Protein AF-A0A8X7QRZ1-F1 (afdb_monomer_lite)

Radius of gyration: 15.1 Å; chains: 1; bounding box: 42×34×34 Å

Structure (mmCIF, N/CA/C/O backbone):
data_AF-A0A8X7QRZ1-F1
#
_entry.id   AF-A0A8X7QRZ1-F1
#
loop_
_atom_site.group_PDB
_atom_site.id
_atom_site.type_symbol
_atom_site.label_atom_id
_atom_site.label_alt_id
_atom_site.label_comp_id
_atom_site.label_asym_id
_atom_site.label_entity_id
_atom_site.label_seq_id
_atom_site.pdbx_PDB_ins_code
_atom_site.Cartn_x
_atom_site.Cartn_y
_atom_site.Cartn_z
_atom_site.occupancy
_atom_site.B_iso_or_equiv
_atom_site.auth_seq_id
_atom_site.auth_comp_id
_atom_site.auth_asym_id
_atom_site.auth_atom_id
_atom_site.pdbx_PDB_model_num
ATOM 1 N N . MET A 1 1 ? -23.372 -17.698 11.682 1.00 45.47 1 MET A N 1
ATOM 2 C CA . MET A 1 1 ? -23.707 -16.912 10.479 1.00 45.47 1 MET A CA 1
ATOM 3 C C . MET A 1 1 ? -22.422 -16.754 9.699 1.00 45.47 1 MET A C 1
ATOM 5 O O . MET A 1 1 ? -21.497 -16.154 10.230 1.00 45.47 1 MET A O 1
ATOM 9 N N . VAL A 1 2 ? -22.311 -17.375 8.527 1.00 54.31 2 VAL A N 1
ATOM 10 C CA . VAL A 1 2 ? -21.234 -17.026 7.593 1.00 54.31 2 VAL A CA 1
ATOM 11 C C . VAL A 1 2 ? -21.620 -15.645 7.076 1.00 54.31 2 VAL A C 1
ATOM 13 O O . VAL A 1 2 ? -22.712 -15.500 6.534 1.00 54.31 2 VAL A O 1
ATOM 16 N N . GLY A 1 3 ? -20.829 -14.620 7.390 1.00 67.56 3 GLY A N 1
ATOM 17 C CA . GLY A 1 3 ? -21.063 -13.293 6.827 1.00 67.56 3 GLY A CA 1
ATOM 18 C C . GLY A 1 3 ? -20.951 -13.375 5.309 1.00 67.56 3 GLY A C 1
ATOM 19 O O . GLY A 1 3 ? -20.083 -14.093 4.806 1.00 67.56 3 GLY A O 1
ATOM 20 N N . ASP A 1 4 ? -21.835 -12.683 4.591 1.00 77.94 4 ASP A N 1
ATOM 21 C CA . ASP A 1 4 ? -21.716 -12.566 3.140 1.00 77.94 4 ASP A CA 1
ATOM 22 C C . ASP A 1 4 ? -20.322 -12.037 2.788 1.00 77.94 4 ASP A C 1
ATOM 24 O O . ASP A 1 4 ? -19.828 -11.073 3.378 1.00 77.94 4 ASP A O 1
ATOM 28 N N . THR A 1 5 ? -19.663 -12.711 1.847 1.00 85.50 5 THR A N 1
ATOM 29 C CA . THR A 1 5 ? -18.367 -12.263 1.339 1.00 85.50 5 THR A CA 1
ATOM 30 C C . THR A 1 5 ? -18.612 -11.097 0.399 1.00 85.50 5 THR A C 1
ATOM 32 O O . THR A 1 5 ? -19.149 -11.269 -0.694 1.00 85.50 5 THR A O 1
ATOM 35 N N . GLU A 1 6 ? -18.219 -9.905 0.826 1.00 89.62 6 GLU A N 1
ATOM 36 C CA . GLU A 1 6 ? -18.352 -8.700 0.026 1.00 89.62 6 GLU A CA 1
ATOM 37 C C . GLU A 1 6 ? -17.094 -8.461 -0.823 1.00 89.62 6 GLU A C 1
ATOM 39 O O . GLU A 1 6 ? -15.977 -8.429 -0.308 1.00 89.62 6 GLU A O 1
ATOM 44 N N . VAL A 1 7 ? -17.277 -8.263 -2.131 1.00 92.62 7 VAL A N 1
ATOM 45 C CA . VAL A 1 7 ? -16.202 -7.929 -3.078 1.00 92.62 7 VAL A CA 1
ATOM 46 C C . VAL A 1 7 ? -16.517 -6.584 -3.725 1.00 92.62 7 VAL A C 1
ATOM 48 O O . VAL A 1 7 ? -17.605 -6.391 -4.265 1.00 92.62 7 VAL A O 1
ATOM 51 N N . ARG A 1 8 ? -15.560 -5.652 -3.689 1.00 93.38 8 ARG A N 1
ATOM 52 C CA . ARG A 1 8 ? -15.678 -4.313 -4.287 1.00 93.38 8 ARG A CA 1
ATOM 53 C C . ARG A 1 8 ? -14.464 -4.018 -5.166 1.00 93.38 8 ARG A C 1
ATOM 55 O O . ARG A 1 8 ? -13.359 -4.462 -4.864 1.00 93.38 8 ARG A O 1
ATOM 62 N N . PHE A 1 9 ? -14.672 -3.242 -6.227 1.00 95.06 9 PHE A N 1
ATOM 63 C CA . PHE A 1 9 ? -13.626 -2.808 -7.154 1.00 95.06 9 PHE A CA 1
ATOM 64 C C . PHE A 1 9 ? -13.546 -1.283 -7.145 1.00 95.06 9 PHE A C 1
ATOM 66 O O . PHE A 1 9 ? -14.575 -0.611 -7.191 1.00 95.06 9 PHE A O 1
ATOM 73 N N . PHE A 1 10 ? -12.329 -0.748 -7.109 1.00 94.38 10 PHE A N 1
ATOM 74 C CA . PHE A 1 10 ? -12.058 0.688 -7.091 1.00 94.38 10 PHE A CA 1
ATOM 75 C C . PHE A 1 10 ? -10.951 1.003 -8.097 1.00 94.38 10 PHE A C 1
ATOM 77 O O . PHE A 1 10 ? -10.057 0.181 -8.305 1.00 94.38 10 PHE A O 1
ATOM 84 N N . ALA A 1 11 ? -11.004 2.181 -8.713 1.00 95.56 11 ALA A N 1
ATOM 85 C CA . ALA A 1 11 ? -9.988 2.648 -9.646 1.00 95.56 11 ALA A CA 1
ATOM 86 C C . ALA A 1 11 ? -9.826 4.162 -9.507 1.00 95.56 11 ALA A C 1
ATOM 88 O O . ALA A 1 11 ? -10.784 4.898 -9.722 1.00 95.56 11 ALA A O 1
ATOM 89 N N . ASP A 1 12 ? -8.624 4.598 -9.138 1.00 94.88 12 ASP A N 1
ATOM 90 C CA . ASP A 1 12 ? -8.223 6.004 -9.079 1.00 94.88 12 ASP A CA 1
ATOM 91 C C . ASP A 1 12 ? -6.690 6.098 -8.932 1.00 94.88 12 ASP A C 1
ATOM 93 O O . ASP A 1 12 ? -5.984 5.084 -8.926 1.00 94.88 12 ASP A O 1
ATOM 97 N N . GLU A 1 13 ? -6.165 7.310 -8.793 1.00 94.19 13 GLU A N 1
ATOM 98 C CA . GLU A 1 13 ? -4.777 7.576 -8.429 1.00 94.19 13 GLU A CA 1
ATOM 99 C C . GLU A 1 13 ? -4.538 7.354 -6.920 1.00 94.19 13 GLU A C 1
ATOM 101 O O . GLU A 1 13 ? -5.439 7.502 -6.092 1.00 94.19 13 GLU A O 1
ATOM 106 N N . TRP A 1 14 ? -3.311 6.970 -6.534 1.00 93.88 14 TRP A N 1
ATOM 107 C CA . TRP A 1 14 ? -2.994 6.582 -5.150 1.00 93.88 14 TRP A CA 1
ATOM 108 C C . TRP A 1 14 ? -3.323 7.639 -4.093 1.00 93.88 14 TRP A C 1
ATOM 110 O O . TRP A 1 14 ? -3.684 7.284 -2.972 1.00 93.88 14 TRP A O 1
ATOM 120 N N . SER A 1 15 ? -3.190 8.920 -4.422 1.00 92.44 15 SER A N 1
ATOM 121 C CA . SER A 1 15 ? -3.522 10.020 -3.522 1.00 92.44 15 SER A CA 1
ATOM 122 C C . SER A 1 15 ? -5.018 10.289 -3.404 1.00 92.44 15 SER A C 1
ATOM 124 O O . SER A 1 15 ? -5.405 10.851 -2.389 1.00 92.44 15 SER A O 1
ATOM 126 N N . GLU A 1 16 ? -5.861 9.793 -4.314 1.00 93.31 16 GLU A N 1
ATOM 127 C CA . GLU A 1 16 ? -7.304 10.084 -4.343 1.00 93.31 16 GLU A CA 1
ATOM 128 C C . GLU A 1 16 ? -8.181 8.868 -4.003 1.00 93.31 16 GLU A C 1
ATOM 130 O O . GLU A 1 16 ? -9.224 9.020 -3.368 1.00 93.31 16 GLU A O 1
ATOM 135 N N . VAL A 1 17 ? -7.726 7.641 -4.296 1.00 93.38 17 VAL A N 1
ATOM 136 C CA . VAL A 1 17 ? -8.538 6.410 -4.161 1.00 93.38 17 VAL A CA 1
ATOM 137 C C . VAL A 1 17 ? -9.101 6.181 -2.751 1.00 93.38 17 VAL A C 1
ATOM 139 O O . VAL A 1 17 ? -10.160 5.578 -2.588 1.00 93.38 17 VAL A O 1
ATOM 142 N N . HIS A 1 18 ? -8.441 6.708 -1.718 1.00 89.75 18 HIS A N 1
ATOM 143 C CA . HIS A 1 18 ? -8.909 6.648 -0.332 1.00 89.75 18 HIS A CA 1
ATOM 144 C C . HIS A 1 18 ? -10.300 7.281 -0.120 1.00 89.75 18 HIS A C 1
ATOM 146 O O . HIS A 1 18 ? -10.956 6.950 0.859 1.00 89.75 18 HIS A O 1
ATOM 152 N N . GLN A 1 19 ? -10.756 8.172 -1.008 1.00 90.44 19 GLN A N 1
ATOM 153 C CA . GLN A 1 19 ? -12.093 8.781 -0.952 1.00 90.44 19 GLN A CA 1
ATOM 154 C C . GLN A 1 19 ? -13.201 7.806 -1.371 1.00 90.44 19 GLN A C 1
ATOM 156 O O . GLN A 1 19 ? -14.355 7.964 -0.980 1.00 90.44 19 GLN A O 1
ATOM 161 N N . LEU A 1 20 ? -12.851 6.797 -2.172 1.00 91.88 20 LEU A N 1
ATOM 162 C CA . LEU A 1 20 ? -13.770 5.770 -2.664 1.00 91.88 20 LEU A CA 1
ATOM 163 C C . LEU A 1 20 ? -13.782 4.538 -1.750 1.00 91.88 20 LEU A C 1
ATOM 165 O O . LEU A 1 20 ? -14.764 3.796 -1.701 1.00 91.88 20 LEU A O 1
ATOM 169 N N . ILE A 1 21 ? -12.677 4.309 -1.038 1.00 90.50 21 ILE A N 1
ATOM 170 C CA . ILE A 1 21 ? -12.473 3.146 -0.183 1.00 90.50 21 ILE A CA 1
ATOM 171 C C . ILE A 1 21 ? -13.229 3.338 1.147 1.00 90.50 21 ILE A C 1
ATOM 173 O O . ILE A 1 21 ? -12.978 4.302 1.864 1.00 90.50 21 ILE A O 1
ATOM 177 N N . PRO A 1 22 ? -14.123 2.409 1.533 1.00 83.38 22 PRO A N 1
ATOM 178 C CA . PRO A 1 22 ? -14.986 2.560 2.710 1.00 83.38 22 PRO A CA 1
ATOM 179 C C . PRO A 1 22 ? -14.247 2.415 4.049 1.00 83.38 22 PRO A C 1
ATOM 181 O O . PRO A 1 22 ? -14.708 2.926 5.066 1.00 83.38 22 PRO A O 1
ATOM 184 N N . LEU A 1 23 ? -13.135 1.676 4.068 1.00 80.88 23 LEU A N 1
ATOM 185 C CA . LEU A 1 23 ? -12.375 1.349 5.272 1.00 80.88 23 LEU A CA 1
ATOM 186 C C . LEU A 1 23 ? -11.083 2.161 5.285 1.00 80.88 23 LEU A C 1
ATOM 188 O O . LEU A 1 23 ? -10.028 1.694 4.857 1.00 80.88 23 LEU A O 1
ATOM 192 N N . VAL A 1 24 ? -11.193 3.392 5.777 1.00 80.62 24 VAL A N 1
ATOM 193 C CA . VAL A 1 24 ? -10.054 4.274 6.031 1.00 80.62 24 VAL A CA 1
ATOM 194 C C . VAL A 1 24 ? -9.925 4.501 7.533 1.00 80.62 24 VAL A C 1
ATOM 196 O O . VAL A 1 24 ? -10.907 4.713 8.240 1.00 80.62 24 VAL A O 1
ATOM 199 N N . ASN A 1 25 ? -8.697 4.409 8.015 1.00 76.31 25 ASN A N 1
ATOM 200 C CA . ASN A 1 25 ? -8.269 4.741 9.355 1.00 76.31 25 ASN A CA 1
ATOM 201 C C . ASN A 1 25 ? -7.997 6.252 9.431 1.00 76.31 25 ASN A C 1
ATOM 203 O O . ASN A 1 25 ? -7.208 6.785 8.646 1.00 76.31 25 ASN A O 1
ATOM 207 N N . ASP A 1 26 ? -8.661 6.935 10.364 1.00 69.00 26 ASP A N 1
ATOM 208 C CA . ASP A 1 26 ? -8.488 8.371 10.609 1.00 69.00 26 ASP A CA 1
ATOM 209 C C . ASP A 1 26 ? -7.244 8.696 11.455 1.00 69.00 26 ASP A C 1
ATOM 211 O O . ASP A 1 26 ? -6.900 9.862 11.621 1.00 69.00 26 ASP A O 1
ATOM 215 N N . GLY A 1 27 ? -6.526 7.675 11.934 1.00 60.81 27 GLY A N 1
ATOM 216 C CA . GLY A 1 27 ? -5.266 7.812 12.662 1.00 60.81 27 GLY A CA 1
ATOM 217 C C . GLY A 1 27 ? -5.412 8.333 14.092 1.00 60.81 27 GLY A C 1
ATOM 218 O O . GLY A 1 27 ? -4.396 8.489 14.768 1.00 60.81 27 GLY A O 1
ATOM 219 N N . GLU A 1 28 ? -6.640 8.584 14.560 1.00 55.47 28 GLU A N 1
ATOM 220 C CA . GLU A 1 28 ? -6.904 9.258 15.837 1.00 55.47 28 GLU A CA 1
ATOM 221 C C . GLU A 1 28 ? -7.833 8.478 16.780 1.00 55.47 28 GLU A C 1
ATOM 223 O O . GLU A 1 28 ? -7.975 8.868 17.940 1.00 55.47 28 GLU A O 1
ATOM 228 N N . THR A 1 29 ? -8.437 7.358 16.360 1.00 51.88 29 THR A N 1
ATOM 229 C CA . THR A 1 29 ? -9.348 6.597 17.234 1.00 51.88 29 THR A CA 1
ATOM 230 C C . THR A 1 29 ? -9.148 5.078 17.178 1.00 51.88 29 THR A C 1
ATOM 232 O O . THR A 1 29 ? -8.911 4.515 16.117 1.00 51.88 29 THR A O 1
ATOM 235 N N . ASP A 1 30 ? -9.351 4.386 18.311 1.00 54.09 30 ASP A N 1
ATOM 236 C CA . ASP A 1 30 ? -9.458 2.909 18.432 1.00 54.09 30 ASP A CA 1
ATOM 237 C C . ASP A 1 30 ? -10.671 2.316 17.662 1.00 54.09 30 ASP A C 1
ATOM 239 O O . ASP A 1 30 ? -11.106 1.182 17.892 1.00 54.09 30 ASP A O 1
ATOM 243 N N . LYS A 1 31 ? -11.277 3.078 16.743 1.00 55.91 31 LYS A N 1
ATOM 244 C CA . LYS A 1 31 ? -12.319 2.565 15.858 1.00 55.91 31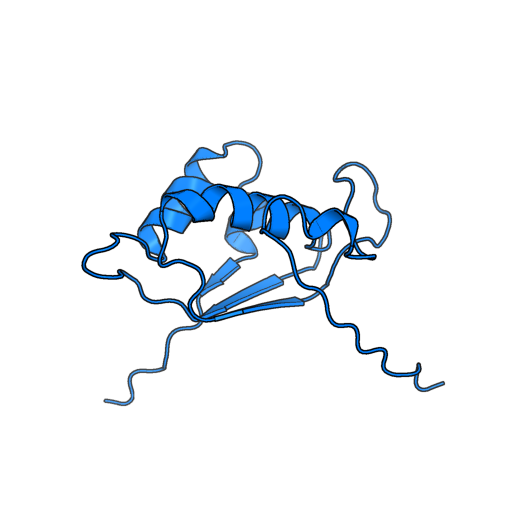 LYS A CA 1
ATOM 245 C C . LYS A 1 31 ? -11.683 1.564 14.894 1.00 55.91 31 LYS A C 1
ATOM 247 O O . LYS A 1 31 ? -10.631 1.817 14.319 1.00 55.91 31 LYS A O 1
ATOM 252 N N . LYS A 1 32 ? -12.359 0.429 14.691 1.00 61.88 32 LYS A N 1
ATOM 253 C CA . LYS A 1 32 ? -11.984 -0.636 13.743 1.00 61.88 32 LYS A CA 1
ATOM 254 C C . LYS A 1 32 ? -12.116 -0.167 12.281 1.00 61.88 32 LYS A C 1
ATOM 256 O O . LYS A 1 32 ? -13.008 -0.617 11.568 1.00 61.88 32 LYS A O 1
ATOM 261 N N . GLY A 1 33 ? -11.296 0.793 11.868 1.00 78.88 33 GLY A N 1
ATOM 262 C CA . GLY A 1 33 ? -11.156 1.242 10.485 1.00 78.88 33 GLY A CA 1
ATOM 263 C C . GLY A 1 33 ? -9.938 0.605 9.820 1.00 78.88 33 GLY A C 1
ATOM 264 O O . GLY A 1 33 ? -8.980 0.232 10.495 1.00 78.88 33 GLY A O 1
ATOM 265 N N . GLY A 1 34 ? -9.968 0.505 8.494 1.00 89.56 34 GLY A N 1
ATOM 266 C CA . GLY A 1 34 ? -8.889 -0.080 7.699 1.00 89.56 34 GLY A CA 1
ATOM 267 C C . GLY A 1 34 ? -8.998 -1.594 7.498 1.00 89.56 34 GLY A C 1
ATOM 268 O O . GLY A 1 34 ? -9.919 -2.256 7.968 1.00 89.56 34 GLY A O 1
ATOM 269 N N . TYR A 1 35 ? -8.041 -2.122 6.747 1.00 92.00 35 TYR A N 1
ATOM 270 C CA . TYR A 1 35 ? -7.906 -3.513 6.356 1.00 92.00 35 TYR A CA 1
ATOM 271 C C . TYR A 1 35 ? -6.870 -4.210 7.236 1.00 92.00 35 TYR A C 1
ATOM 273 O O . TYR A 1 35 ? -5.782 -3.676 7.479 1.00 92.00 35 TYR A O 1
ATOM 281 N N . ASP A 1 36 ? -7.190 -5.433 7.655 1.00 92.38 36 ASP A N 1
ATOM 282 C CA . ASP A 1 36 ? -6.268 -6.301 8.393 1.00 92.38 36 ASP A CA 1
ATOM 283 C C . ASP A 1 36 ? -5.102 -6.765 7.511 1.00 92.38 36 ASP A C 1
ATOM 285 O O . ASP A 1 36 ? -3.988 -6.984 7.980 1.00 92.38 36 ASP A O 1
ATOM 289 N N . ILE A 1 37 ? -5.339 -6.916 6.206 1.00 94.62 37 ILE A N 1
ATOM 290 C CA . ILE A 1 37 ? -4.329 -7.373 5.256 1.00 94.62 37 ILE A CA 1
ATOM 291 C C . ILE A 1 37 ? -4.369 -6.492 4.014 1.00 94.62 37 ILE A C 1
ATOM 293 O O . ILE A 1 37 ? -5.401 -6.371 3.355 1.00 94.62 37 ILE A O 1
ATOM 297 N N . ILE A 1 38 ? -3.213 -5.935 3.657 1.00 95.56 38 ILE A N 1
ATOM 298 C CA . ILE A 1 38 ? -2.978 -5.297 2.362 1.00 95.56 38 ILE A CA 1
ATOM 299 C C . ILE A 1 38 ? -2.008 -6.171 1.569 1.00 95.56 38 ILE A C 1
ATOM 301 O O . ILE A 1 38 ? -0.888 -6.432 2.008 1.00 95.56 38 ILE A O 1
ATOM 305 N N . LEU A 1 39 ? -2.430 -6.607 0.383 1.00 96.75 39 LEU A N 1
ATOM 306 C CA . LEU A 1 39 ? -1.606 -7.377 -0.548 1.00 96.75 39 LEU A CA 1
ATOM 307 C C . LEU A 1 39 ? -1.200 -6.489 -1.723 1.00 96.75 39 LEU A C 1
ATOM 309 O O . LEU A 1 39 ? -2.044 -5.837 -2.334 1.00 96.7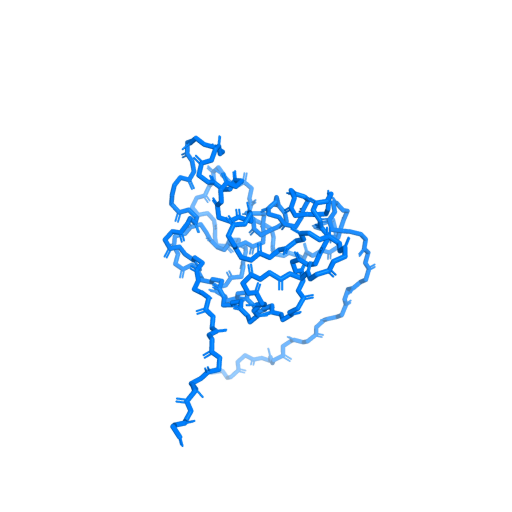5 39 LEU A O 1
ATOM 313 N N . MET A 1 40 ? 0.087 -6.475 -2.062 1.00 95.12 40 MET A N 1
ATOM 314 C CA . MET A 1 40 ? 0.610 -5.723 -3.202 1.00 95.12 40 MET A CA 1
ATOM 315 C C . MET A 1 40 ? 1.636 -6.529 -3.989 1.00 95.12 40 MET A C 1
ATOM 317 O O . MET A 1 40 ? 2.442 -7.266 -3.418 1.00 95.12 40 MET A O 1
ATOM 321 N N . ALA A 1 41 ? 1.659 -6.314 -5.302 1.00 94.50 41 ALA A N 1
ATOM 322 C CA . ALA A 1 41 ? 2.648 -6.893 -6.198 1.00 94.50 41 ALA A CA 1
ATOM 323 C C . ALA A 1 41 ? 3.121 -5.854 -7.223 1.00 94.50 41 ALA A C 1
ATOM 325 O O . ALA A 1 41 ? 2.305 -5.173 -7.836 1.00 94.50 41 ALA A O 1
ATOM 326 N N . GLU A 1 42 ? 4.438 -5.737 -7.403 1.00 91.38 42 GLU A N 1
ATOM 327 C CA . GLU A 1 42 ? 5.083 -4.922 -8.446 1.00 91.38 42 GLU A CA 1
ATOM 328 C C . GLU A 1 42 ? 4.685 -3.422 -8.454 1.00 91.38 42 GLU A C 1
ATOM 330 O O . GLU A 1 42 ? 4.670 -2.769 -9.493 1.00 91.38 42 GLU A O 1
ATOM 335 N N . THR A 1 43 ? 4.417 -2.823 -7.285 1.00 92.75 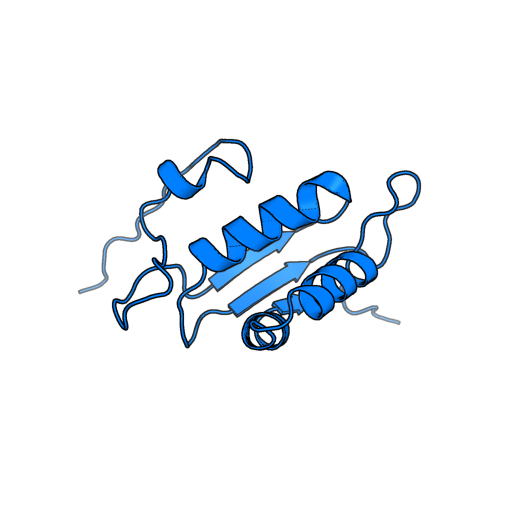43 THR A N 1
ATOM 336 C CA . THR A 1 43 ? 3.953 -1.420 -7.155 1.00 92.75 43 THR A CA 1
ATOM 337 C C . THR A 1 43 ? 5.054 -0.386 -6.862 1.00 92.75 43 THR A C 1
ATOM 339 O O . THR A 1 43 ? 4.776 0.810 -6.792 1.00 92.75 43 THR A O 1
ATOM 342 N N . LEU A 1 44 ? 6.319 -0.805 -6.705 1.00 93.62 44 LEU A N 1
ATOM 343 C CA . LEU A 1 44 ? 7.429 0.066 -6.262 1.00 93.62 44 LEU A CA 1
ATOM 344 C C . LEU A 1 44 ? 8.351 0.599 -7.371 1.00 93.62 44 LEU A C 1
ATOM 346 O O . LEU A 1 44 ? 9.399 1.176 -7.067 1.00 93.62 44 LEU A O 1
ATOM 350 N N . TYR A 1 45 ? 8.001 0.419 -8.643 1.00 90.25 45 TYR A N 1
ATOM 351 C CA . TYR A 1 45 ? 8.854 0.814 -9.771 1.00 90.25 45 TYR A CA 1
ATOM 352 C C . TYR A 1 45 ? 9.064 2.337 -9.868 1.00 90.25 45 TYR A C 1
ATOM 354 O O . TYR A 1 45 ? 10.149 2.787 -10.230 1.00 90.25 45 TYR A O 1
ATOM 362 N N . SER A 1 46 ? 8.047 3.136 -9.525 1.00 91.62 46 SER A N 1
ATOM 363 C CA . SER A 1 46 ? 8.074 4.595 -9.659 1.00 91.62 46 SER A CA 1
ATOM 364 C C . SER A 1 46 ? 8.449 5.278 -8.349 1.00 91.62 46 SER A C 1
ATOM 366 O O . SER A 1 46 ? 7.671 5.293 -7.396 1.00 91.62 46 SER A O 1
ATOM 368 N N . ILE A 1 47 ? 9.622 5.911 -8.330 1.00 90.19 47 ILE A N 1
ATOM 369 C CA . ILE A 1 47 ? 10.126 6.698 -7.194 1.00 90.19 47 ILE A CA 1
ATOM 370 C C . ILE A 1 47 ? 9.123 7.779 -6.771 1.00 90.19 47 ILE A C 1
ATOM 372 O O . ILE A 1 47 ? 8.848 7.953 -5.586 1.00 90.19 47 ILE A O 1
ATOM 376 N N . SER A 1 48 ? 8.569 8.508 -7.741 1.00 92.12 48 SER A N 1
ATOM 377 C CA . SER A 1 48 ? 7.671 9.637 -7.481 1.00 92.12 48 SER A CA 1
ATOM 378 C C . SER A 1 48 ? 6.324 9.203 -6.895 1.00 92.12 48 SER A C 1
ATOM 380 O O . SER A 1 48 ? 5.703 9.977 -6.167 1.00 92.12 48 SER A O 1
ATOM 382 N N . ALA A 1 49 ? 5.890 7.967 -7.164 1.00 93.38 49 ALA A N 1
ATOM 38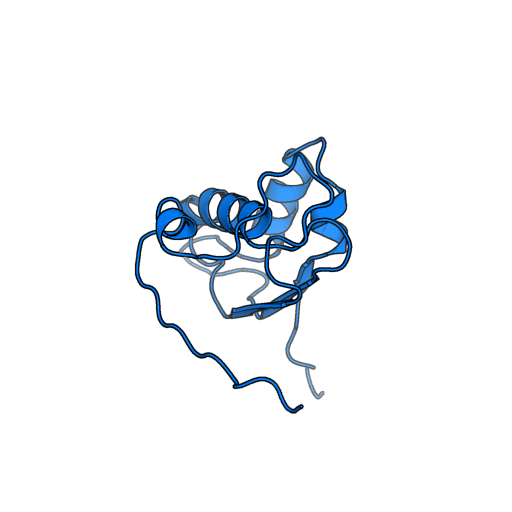3 C CA . ALA A 1 49 ? 4.631 7.421 -6.661 1.00 93.38 49 ALA A CA 1
ATOM 384 C C . ALA A 1 49 ? 4.752 6.788 -5.264 1.00 93.38 49 ALA A C 1
ATOM 386 O O . ALA A 1 49 ? 3.753 6.712 -4.550 1.00 93.38 49 ALA A O 1
ATOM 387 N N . GLN A 1 50 ? 5.955 6.369 -4.847 1.00 93.50 50 GLN A N 1
ATOM 388 C CA . GLN A 1 50 ? 6.183 5.662 -3.576 1.00 93.50 50 GLN A CA 1
ATOM 389 C C . GLN A 1 50 ? 5.616 6.410 -2.365 1.00 93.50 50 GLN A C 1
ATOM 391 O O . GLN A 1 50 ? 4.988 5.790 -1.509 1.00 93.50 50 GLN A O 1
ATOM 396 N N . LYS A 1 51 ? 5.776 7.740 -2.312 1.00 93.19 51 LYS A N 1
ATOM 397 C CA . LYS A 1 51 ? 5.245 8.547 -1.204 1.00 93.19 51 LYS A CA 1
ATOM 398 C C . LYS A 1 51 ? 3.719 8.487 -1.135 1.00 93.19 51 LYS A C 1
ATOM 400 O O . LYS A 1 51 ? 3.174 8.263 -0.063 1.00 93.19 51 LYS A O 1
ATOM 405 N N . ARG A 1 52 ? 3.033 8.649 -2.271 1.00 95.19 52 ARG A N 1
ATOM 406 C CA . ARG A 1 52 ? 1.560 8.611 -2.340 1.00 95.19 52 ARG A CA 1
ATOM 407 C C . ARG A 1 52 ? 1.029 7.225 -1.983 1.00 95.19 52 ARG A C 1
ATOM 409 O O . ARG A 1 52 ? 0.092 7.117 -1.203 1.00 95.19 52 ARG A O 1
ATOM 416 N N . LEU A 1 53 ? 1.691 6.178 -2.479 1.00 95.19 53 LEU A N 1
ATOM 417 C CA . LEU A 1 53 ? 1.381 4.795 -2.124 1.00 95.19 53 LEU A CA 1
ATOM 418 C C . LEU A 1 53 ? 1.528 4.549 -0.614 1.00 95.19 53 LEU A C 1
ATOM 420 O O . LEU A 1 53 ? 0.667 3.923 -0.007 1.00 95.19 53 LEU A O 1
ATOM 424 N N . TYR A 1 54 ? 2.592 5.059 0.008 1.00 93.69 54 TYR A N 1
ATOM 425 C CA . TYR A 1 54 ? 2.798 4.909 1.448 1.00 93.69 54 TYR A CA 1
ATOM 426 C C . TYR A 1 54 ? 1.748 5.651 2.287 1.00 93.69 54 TYR A C 1
ATOM 428 O O . TYR A 1 54 ? 1.251 5.096 3.266 1.00 93.69 54 TYR A O 1
ATOM 436 N N . GLU A 1 55 ? 1.346 6.860 1.889 1.00 92.25 55 GLU A N 1
ATOM 437 C CA . GLU A 1 55 ? 0.241 7.568 2.551 1.00 92.25 55 GLU A CA 1
ATOM 438 C C . GLU A 1 55 ? -1.087 6.810 2.432 1.00 92.25 55 GLU A C 1
ATOM 440 O O . GLU A 1 55 ? -1.835 6.725 3.406 1.00 92.25 55 GLU A O 1
ATOM 445 N N . LEU A 1 56 ? -1.359 6.204 1.272 1.00 93.56 56 LEU A N 1
ATOM 446 C CA . LEU A 1 56 ? -2.531 5.354 1.088 1.00 93.56 56 LEU A CA 1
ATOM 447 C C . LEU A 1 56 ? -2.490 4.124 2.001 1.00 93.56 56 LEU A C 1
ATOM 449 O O . LEU A 1 56 ? -3.487 3.809 2.641 1.00 93.56 56 LEU A O 1
ATOM 453 N N . ILE A 1 57 ? -1.337 3.457 2.115 1.00 93.31 57 ILE A N 1
ATOM 454 C CA . ILE A 1 57 ? -1.165 2.315 3.023 1.00 93.31 57 ILE A CA 1
ATOM 455 C C . ILE A 1 57 ? -1.491 2.724 4.459 1.00 93.31 57 ILE A C 1
ATOM 457 O O . ILE A 1 57 ? -2.265 2.032 5.109 1.00 93.31 57 ILE A O 1
ATOM 461 N N . LYS A 1 58 ? -0.967 3.855 4.949 1.00 89.75 58 LYS A N 1
ATOM 462 C CA . LYS A 1 58 ? -1.259 4.332 6.313 1.00 89.75 58 LYS A CA 1
ATOM 463 C C . LYS A 1 58 ? -2.754 4.567 6.543 1.00 89.75 58 LYS A C 1
ATOM 465 O O . LYS A 1 58 ? -3.272 4.218 7.595 1.00 89.75 58 LYS A O 1
ATOM 470 N N . ARG A 1 59 ? -3.445 5.124 5.545 1.00 89.62 59 ARG A N 1
ATOM 471 C CA . ARG A 1 59 ? -4.896 5.361 5.578 1.00 89.62 59 ARG A CA 1
ATOM 472 C C . ARG A 1 59 ? -5.696 4.067 5.538 1.00 89.62 59 ARG A C 1
ATOM 474 O O . ARG A 1 59 ? -6.718 3.966 6.192 1.00 89.62 59 ARG A O 1
ATOM 481 N N . CYS A 1 60 ? -5.268 3.081 4.764 1.00 91.94 60 CYS A N 1
ATOM 482 C CA . CYS A 1 60 ? -6.033 1.855 4.573 1.00 91.94 60 CYS A CA 1
ATOM 483 C C . CYS A 1 60 ? -5.693 0.768 5.588 1.00 91.94 60 CYS A C 1
ATOM 485 O O . CYS A 1 60 ? -6.461 -0.169 5.721 1.00 91.94 60 CYS A O 1
ATOM 487 N N . LEU A 1 61 ? -4.566 0.833 6.288 1.00 91.88 61 LEU A N 1
ATOM 488 C CA . LEU A 1 61 ? -4.153 -0.226 7.199 1.00 91.88 61 LEU A CA 1
ATOM 489 C C . LEU A 1 61 ? -4.815 -0.049 8.574 1.00 91.88 61 LEU A C 1
ATOM 491 O O . LEU A 1 61 ? -4.817 1.050 9.138 1.00 91.88 61 LEU A O 1
ATOM 495 N N . ALA A 1 62 ? -5.348 -1.138 9.135 1.00 90.12 62 ALA A N 1
ATOM 496 C CA . ALA A 1 62 ? -5.875 -1.139 10.504 1.00 90.12 62 ALA A CA 1
ATOM 497 C C . ALA A 1 62 ? -4.826 -0.593 11.494 1.00 90.12 62 ALA A C 1
ATOM 499 O O . ALA A 1 62 ? -3.638 -0.763 11.262 1.00 90.12 62 ALA A O 1
ATOM 500 N N . TYR A 1 63 ? -5.186 0.093 12.580 1.00 79.25 63 TYR A N 1
ATOM 501 C CA . TYR A 1 63 ? -4.177 0.803 13.392 1.00 79.25 63 TYR A CA 1
ATOM 502 C C . TYR A 1 63 ? -3.196 -0.132 14.134 1.00 79.25 63 TYR A C 1
ATOM 504 O O . TYR A 1 63 ? -1.990 0.103 14.075 1.00 79.25 63 TYR A O 1
ATOM 512 N N . HIS A 1 64 ? -3.688 -1.217 14.752 1.00 80.50 64 HIS A N 1
ATOM 513 C CA . HIS A 1 64 ? -2.876 -2.109 15.601 1.00 80.50 64 HIS A CA 1
ATOM 514 C C . HIS A 1 64 ? -2.420 -3.398 14.897 1.00 80.50 64 HIS A C 1
ATOM 516 O O . HIS A 1 64 ? -1.224 -3.668 14.841 1.00 80.50 64 HIS A O 1
ATOM 522 N N . ASP A 1 65 ? -3.343 -4.161 14.303 1.00 84.12 65 ASP A N 1
ATOM 523 C CA . ASP A 1 65 ? -3.077 -5.569 13.934 1.00 84.12 65 ASP A CA 1
ATOM 524 C C . ASP A 1 65 ? -2.876 -5.827 12.435 1.00 84.12 65 ASP A C 1
ATOM 526 O O . ASP A 1 65 ? -2.553 -6.936 12.015 1.00 84.12 65 ASP A O 1
ATOM 530 N N . GLY A 1 66 ? -3.067 -4.809 11.596 1.00 90.56 66 GLY A N 1
ATOM 531 C CA . GLY A 1 66 ? -2.952 -4.981 10.149 1.00 90.56 66 GLY A CA 1
ATOM 532 C C . GLY A 1 66 ? -1.518 -5.267 9.671 1.00 90.56 66 GLY A C 1
ATOM 533 O O . GLY A 1 66 ? -0.546 -4.769 10.247 1.00 90.56 66 GLY A O 1
ATOM 534 N N . ALA A 1 67 ? -1.381 -5.991 8.568 1.00 94.44 67 ALA A N 1
ATOM 535 C CA . ALA A 1 67 ? -0.100 -6.265 7.927 1.00 94.44 67 ALA A CA 1
ATOM 536 C C . ALA A 1 67 ? -0.143 -5.986 6.421 1.00 94.44 67 ALA A C 1
ATOM 538 O O . ALA A 1 67 ? -1.167 -6.138 5.752 1.00 94.44 67 ALA A O 1
ATOM 539 N N . VAL A 1 68 ? 1.007 -5.604 5.877 1.00 96.00 68 VAL A N 1
ATOM 540 C CA . VAL A 1 68 ? 1.211 -5.359 4.453 1.00 96.00 68 VAL A CA 1
ATOM 541 C C . VAL A 1 68 ? 2.164 -6.413 3.912 1.00 96.00 68 VAL A C 1
ATOM 543 O O . VAL A 1 68 ? 3.326 -6.456 4.308 1.00 96.00 68 VAL A O 1
ATOM 546 N N . TYR A 1 69 ? 1.707 -7.222 2.963 1.00 96.00 69 TYR A N 1
ATOM 547 C CA . TYR A 1 69 ? 2.555 -8.174 2.250 1.00 96.00 69 TYR A CA 1
ATOM 548 C C . TYR A 1 69 ? 2.824 -7.658 0.846 1.00 96.00 69 TYR A C 1
ATOM 550 O O . TYR A 1 69 ? 1.902 -7.440 0.057 1.00 96.00 69 TYR A O 1
ATOM 558 N N . MET A 1 70 ? 4.101 -7.459 0.531 1.00 95.12 70 MET A N 1
ATOM 559 C CA . MET A 1 70 ? 4.512 -6.866 -0.734 1.00 95.12 70 MET A CA 1
ATOM 560 C C . MET A 1 70 ? 5.485 -7.766 -1.488 1.00 95.12 70 MET A C 1
ATOM 562 O O . MET A 1 70 ? 6.623 -7.963 -1.063 1.00 95.12 70 MET A O 1
ATOM 566 N N . ALA A 1 71 ? 5.071 -8.236 -2.660 1.00 94.44 71 ALA A N 1
ATOM 567 C CA . ALA A 1 71 ? 5.970 -8.825 -3.641 1.00 94.44 71 ALA A CA 1
ATOM 568 C C . ALA A 1 71 ? 6.556 -7.710 -4.521 1.00 94.44 71 ALA A C 1
ATOM 570 O O . ALA A 1 71 ? 5.860 -7.125 -5.349 1.00 94.44 71 ALA A O 1
ATOM 571 N N . ALA A 1 72 ? 7.831 -7.369 -4.329 1.00 92.44 72 ALA A N 1
ATOM 572 C CA . ALA A 1 72 ? 8.491 -6.331 -5.120 1.00 92.44 72 ALA A CA 1
ATOM 573 C C . ALA A 1 72 ? 9.987 -6.606 -5.309 1.00 92.44 72 ALA A C 1
ATOM 575 O O . ALA A 1 72 ? 10.667 -7.137 -4.424 1.00 92.44 72 ALA A O 1
ATOM 576 N N . LYS A 1 73 ? 10.526 -6.191 -6.462 1.00 90.81 73 LYS A N 1
ATOM 577 C CA . LYS A 1 73 ? 11.964 -6.270 -6.746 1.00 90.81 73 LYS A CA 1
ATOM 578 C C . LYS A 1 73 ? 12.769 -5.356 -5.822 1.00 90.81 73 LYS A C 1
ATOM 580 O O . LYS A 1 73 ? 12.375 -4.225 -5.529 1.00 90.81 73 LYS A O 1
ATOM 585 N N . LYS A 1 74 ? 13.969 -5.816 -5.450 1.00 90.25 74 LYS A N 1
ATOM 586 C CA . LYS A 1 74 ? 14.950 -5.003 -4.708 1.00 90.25 74 LYS A CA 1
ATOM 587 C C . LYS A 1 74 ? 15.298 -3.709 -5.445 1.00 90.25 74 LYS A C 1
ATOM 589 O O . LYS A 1 74 ? 15.486 -2.677 -4.804 1.00 90.25 74 LYS A O 1
ATOM 594 N N . TYR A 1 75 ? 15.366 -3.779 -6.773 1.00 90.12 75 TYR A N 1
ATOM 595 C CA . TYR A 1 75 ? 15.660 -2.652 -7.644 1.00 90.12 75 TYR A CA 1
ATOM 596 C C . TYR A 1 75 ? 15.035 -2.854 -9.030 1.00 90.12 75 TYR A C 1
ATOM 598 O O . TYR A 1 75 ? 15.104 -3.955 -9.582 1.00 90.12 75 TYR A O 1
ATOM 606 N N . TYR A 1 76 ? 14.451 -1.794 -9.588 1.00 90.12 76 TYR A N 1
ATOM 607 C CA . TYR A 1 76 ? 13.947 -1.731 -10.960 1.00 90.12 76 TYR A CA 1
ATOM 608 C C . TYR A 1 76 ? 14.894 -0.865 -11.802 1.00 90.12 76 TYR A C 1
ATOM 610 O O . TYR A 1 76 ? 14.965 0.352 -11.622 1.00 90.12 76 TYR A O 1
ATOM 618 N N . PHE A 1 77 ? 15.628 -1.488 -12.728 1.00 88.38 77 PHE A N 1
ATOM 619 C CA . PHE A 1 77 ? 16.548 -0.780 -13.623 1.00 88.38 77 PHE A CA 1
ATOM 620 C C . PHE A 1 77 ? 15.805 0.218 -14.531 1.00 88.38 77 PHE A C 1
ATOM 622 O O . PHE A 1 77 ? 14.667 -0.016 -14.931 1.00 88.38 77 PHE A O 1
ATOM 629 N N . GLY A 1 78 ? 16.448 1.346 -14.845 1.00 88.50 78 GLY A N 1
ATOM 630 C CA . GLY A 1 78 ? 15.892 2.424 -15.675 1.00 88.50 78 GLY A CA 1
ATOM 631 C C . GLY A 1 78 ? 15.047 3.437 -14.894 1.00 88.50 78 GLY A C 1
ATOM 632 O O . GLY A 1 78 ? 15.316 4.630 -14.965 1.00 88.50 78 GLY A O 1
ATOM 633 N N . VAL A 1 79 ? 14.073 2.969 -14.109 1.00 83.56 79 VAL A N 1
ATOM 634 C CA . VAL A 1 79 ? 13.167 3.831 -13.312 1.00 83.56 79 VAL A CA 1
ATOM 635 C C . VAL A 1 79 ? 13.665 4.097 -11.887 1.00 83.56 79 VAL A C 1
ATOM 637 O O . VAL A 1 79 ? 13.253 5.068 -11.258 1.00 83.56 79 VAL A O 1
ATOM 640 N N . GLY A 1 80 ? 14.567 3.255 -11.375 1.00 86.06 80 GLY A N 1
ATOM 641 C CA . GLY A 1 80 ? 15.296 3.460 -10.121 1.00 86.06 80 GLY A CA 1
ATOM 642 C C . GLY A 1 80 ? 14.538 3.121 -8.833 1.00 86.06 80 GLY A C 1
ATOM 643 O O . GLY A 1 80 ? 15.121 3.235 -7.755 1.00 86.06 80 GLY A O 1
ATOM 644 N N . GLY A 1 81 ? 13.274 2.697 -8.925 1.00 91.44 81 GLY A N 1
ATOM 645 C CA . GLY A 1 81 ? 12.475 2.258 -7.781 1.00 91.44 81 GLY A CA 1
ATOM 646 C C . GLY A 1 81 ? 12.917 0.918 -7.185 1.00 91.44 81 GLY A C 1
ATOM 647 O O . GLY A 1 81 ? 13.816 0.243 -7.692 1.00 91.44 81 GLY A O 1
ATOM 648 N N . GLY A 1 82 ? 12.249 0.492 -6.112 1.00 92.88 82 GLY A N 1
ATOM 649 C CA . GLY A 1 82 ? 12.473 -0.807 -5.472 1.00 92.88 82 GLY A CA 1
ATOM 650 C C . GLY A 1 82 ? 12.334 -0.774 -3.953 1.00 92.88 82 GLY A C 1
ATOM 651 O O . GLY A 1 82 ? 12.171 0.285 -3.343 1.00 92.88 82 GLY A O 1
ATOM 652 N N . THR A 1 83 ? 12.426 -1.950 -3.329 1.00 93.50 83 THR A N 1
ATOM 653 C CA . THR A 1 83 ? 12.203 -2.103 -1.878 1.00 93.50 83 THR A CA 1
ATOM 654 C C . THR A 1 83 ? 13.179 -1.289 -1.028 1.00 93.50 83 THR A C 1
ATOM 656 O O . THR A 1 83 ? 12.773 -0.702 -0.029 1.00 93.50 83 THR A O 1
ATOM 659 N N . ARG A 1 84 ? 14.454 -1.183 -1.436 1.00 90.12 84 ARG A N 1
ATOM 660 C CA . ARG A 1 84 ? 15.481 -0.442 -0.678 1.00 90.12 84 ARG A CA 1
ATOM 661 C C . ARG A 1 84 ? 15.150 1.045 -0.557 1.00 90.12 84 ARG A C 1
ATOM 663 O O . ARG A 1 84 ? 15.330 1.638 0.503 1.00 90.12 84 ARG A O 1
ATOM 670 N N . GLN A 1 85 ? 14.691 1.650 -1.647 1.00 90.62 85 GLN A N 1
ATOM 671 C CA . GLN A 1 85 ? 14.345 3.064 -1.657 1.00 90.62 85 GLN A CA 1
ATOM 672 C C . GLN A 1 85 ? 13.066 3.330 -0.865 1.00 90.62 85 GLN A C 1
ATOM 674 O O . GLN A 1 85 ? 13.029 4.275 -0.079 1.00 90.62 85 GLN A O 1
ATOM 679 N N . PHE A 1 86 ? 12.063 2.467 -1.028 1.00 92.88 86 PHE A N 1
ATOM 680 C CA . PHE A 1 86 ? 10.810 2.554 -0.289 1.00 92.88 86 PHE A CA 1
ATOM 681 C C . PHE A 1 86 ? 11.042 2.460 1.226 1.00 92.88 86 PHE A C 1
ATOM 683 O O . PHE A 1 86 ? 10.567 3.310 1.973 1.00 92.88 86 PHE A O 1
ATOM 690 N 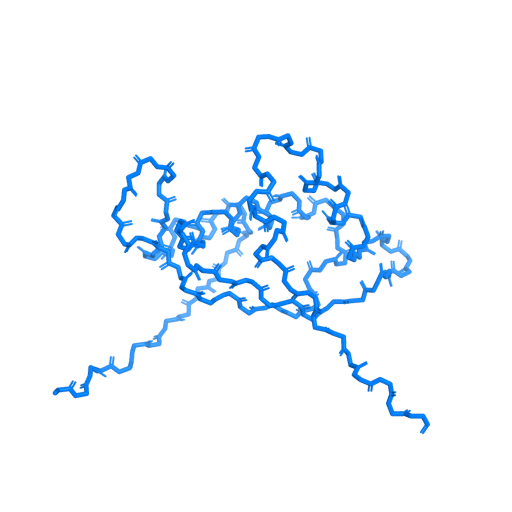N . LEU A 1 87 ? 11.868 1.508 1.675 1.00 91.06 87 LEU A N 1
ATOM 691 C CA . LEU A 1 87 ? 12.285 1.403 3.076 1.00 91.06 87 LEU A CA 1
ATOM 692 C C . LEU A 1 87 ? 12.999 2.665 3.570 1.00 91.06 87 LEU A C 1
ATOM 694 O O . LEU A 1 87 ? 12.645 3.189 4.621 1.00 91.06 87 LEU A O 1
ATOM 698 N N . SER A 1 88 ? 13.952 3.196 2.797 1.00 90.00 88 SER A N 1
ATOM 699 C CA . SER A 1 88 ? 14.657 4.430 3.170 1.00 90.00 88 SER A CA 1
ATOM 700 C C . SER A 1 88 ? 13.714 5.632 3.289 1.00 90.00 88 SER A C 1
ATOM 702 O O . SER A 1 88 ? 13.935 6.508 4.123 1.00 90.00 88 SER A O 1
ATOM 704 N N . MET A 1 89 ? 12.670 5.694 2.459 1.00 91.00 89 MET A N 1
ATOM 705 C CA . MET A 1 89 ? 11.636 6.723 2.551 1.00 91.00 89 MET A CA 1
ATOM 706 C C . MET A 1 89 ? 10.814 6.575 3.838 1.00 91.00 89 MET A C 1
ATOM 708 O O . MET A 1 89 ? 10.601 7.571 4.521 1.00 91.00 89 MET A O 1
ATOM 712 N N . ILE A 1 90 ? 10.402 5.353 4.191 1.00 90.38 90 ILE A N 1
ATOM 713 C CA . ILE A 1 90 ? 9.633 5.071 5.415 1.00 90.38 90 ILE A CA 1
ATOM 714 C C . ILE A 1 90 ? 10.446 5.410 6.668 1.00 90.38 90 ILE A C 1
ATOM 716 O O . ILE A 1 90 ? 9.937 6.053 7.579 1.00 90.38 90 ILE A O 1
ATOM 720 N N . GLU A 1 91 ? 11.727 5.040 6.704 1.00 87.69 91 GLU A N 1
ATOM 721 C CA . GLU A 1 91 ? 12.622 5.339 7.832 1.00 87.69 91 GLU A CA 1
ATOM 722 C C . GLU A 1 91 ? 12.792 6.846 8.069 1.00 87.69 91 GLU A C 1
ATOM 724 O O . GLU A 1 91 ? 12.955 7.288 9.205 1.00 87.69 91 GLU A O 1
ATOM 729 N N . LYS A 1 92 ? 12.723 7.651 7.003 1.00 87.75 92 LYS A N 1
ATOM 730 C CA . LYS A 1 92 ? 12.801 9.116 7.079 1.00 87.75 92 LYS A CA 1
ATOM 731 C C . LYS A 1 92 ? 11.492 9.777 7.515 1.00 87.75 92 LYS A C 1
ATOM 733 O O . LYS A 1 92 ? 11.536 10.940 7.902 1.00 87.75 92 LYS A O 1
ATOM 738 N N . ASP A 1 93 ? 10.360 9.066 7.498 1.00 83.44 93 ASP A N 1
ATOM 739 C CA . ASP A 1 93 ? 9.053 9.574 7.962 1.00 83.44 93 ASP A CA 1
ATOM 740 C C . ASP A 1 93 ? 8.991 9.747 9.501 1.00 83.44 93 ASP A C 1
ATOM 742 O O . ASP A 1 93 ? 7.973 10.147 10.064 1.00 83.44 93 ASP A O 1
ATOM 746 N N . GLY A 1 94 ? 10.095 9.491 10.217 1.00 70.19 94 GLY A N 1
ATOM 747 C CA . GLY A 1 94 ? 10.276 9.862 11.620 1.00 70.19 94 GLY A CA 1
ATOM 748 C C . GLY A 1 94 ? 9.368 9.091 12.586 1.00 70.19 94 GLY A C 1
ATOM 749 O O . GLY A 1 94 ? 9.715 7.997 13.020 1.00 70.19 94 GLY A O 1
ATOM 750 N N . LYS A 1 95 ? 8.218 9.679 12.959 1.00 55.66 95 LYS A N 1
ATOM 751 C CA . LYS A 1 95 ? 7.344 9.280 14.092 1.00 55.66 95 LYS A CA 1
ATOM 752 C C . LYS A 1 95 ? 6.531 7.987 13.891 1.00 55.66 95 LYS A C 1
ATOM 754 O O . LYS A 1 95 ? 5.825 7.575 14.802 1.00 55.66 95 LYS A O 1
ATOM 759 N N . ASN A 1 96 ? 6.658 7.330 12.740 1.00 57.00 96 ASN A N 1
ATOM 760 C CA . ASN A 1 96 ? 5.798 6.222 12.311 1.00 57.00 96 ASN A CA 1
ATOM 761 C C . ASN A 1 96 ? 6.556 4.906 12.069 1.00 57.00 96 ASN A C 1
ATOM 763 O O . ASN A 1 96 ? 6.112 4.078 11.274 1.00 57.00 96 ASN A O 1
ATOM 767 N N . GLY A 1 97 ? 7.672 4.675 12.775 1.00 57.78 97 GLY A N 1
ATOM 768 C CA . GLY A 1 97 ? 8.442 3.420 12.699 1.00 57.78 97 GLY A CA 1
ATOM 769 C C . GLY A 1 97 ? 7.600 2.146 12.884 1.00 57.78 97 GLY A C 1
ATOM 770 O O . GLY A 1 97 ? 7.958 1.098 12.357 1.00 57.78 97 GLY A O 1
ATOM 771 N N . LEU A 1 98 ? 6.429 2.266 13.521 1.00 63.97 98 LEU A N 1
ATOM 772 C CA . LEU A 1 98 ? 5.410 1.220 13.628 1.00 63.97 98 LEU A CA 1
ATOM 773 C C . LEU A 1 98 ? 5.009 0.616 12.274 1.00 63.97 98 LEU A C 1
ATOM 775 O O . LEU A 1 98 ? 4.823 -0.589 12.187 1.00 63.97 98 LEU A O 1
ATOM 779 N N . TYR A 1 99 ? 4.902 1.408 11.203 1.00 75.56 99 TYR A N 1
ATOM 780 C CA . TYR A 1 99 ? 4.484 0.877 9.899 1.00 75.56 99 TYR A CA 1
ATOM 781 C C . TYR A 1 99 ? 5.579 0.067 9.205 1.00 75.56 99 TYR A C 1
ATOM 783 O O . TYR A 1 99 ? 5.263 -0.817 8.412 1.00 75.56 99 TYR A O 1
ATOM 791 N N . LYS A 1 100 ? 6.857 0.320 9.515 1.00 82.81 100 LYS A N 1
ATOM 792 C CA . LYS A 1 100 ? 7.970 -0.458 8.956 1.00 82.81 100 LYS A CA 1
ATOM 793 C C . LYS A 1 100 ? 7.884 -1.919 9.393 1.00 82.81 100 LYS A C 1
ATOM 795 O O . LYS A 1 100 ? 7.988 -2.801 8.549 1.00 82.81 100 LYS A O 1
ATOM 800 N N . GLU A 1 101 ? 7.625 -2.157 10.678 1.00 85.81 101 GLU A N 1
ATOM 801 C CA . GLU A 1 101 ? 7.485 -3.505 11.254 1.00 85.81 101 GLU A CA 1
ATOM 802 C C . GLU A 1 101 ? 6.258 -4.261 10.715 1.00 85.81 101 GLU A C 1
ATOM 804 O O . GLU A 1 101 ? 6.145 -5.475 10.859 1.00 85.81 101 GLU A O 1
ATOM 809 N N . ARG A 1 102 ? 5.344 -3.549 10.051 1.00 89.38 102 ARG A N 1
ATOM 810 C CA . ARG A 1 102 ? 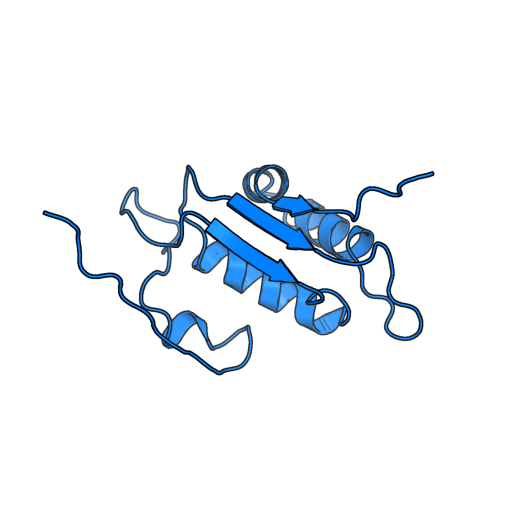4.098 -4.089 9.497 1.00 89.38 102 ARG A CA 1
ATOM 811 C C . ARG A 1 102 ? 4.185 -4.365 8.000 1.00 89.38 102 ARG A C 1
ATOM 813 O O . ARG A 1 102 ? 3.220 -4.855 7.420 1.00 89.38 102 ARG A O 1
ATOM 820 N N . ILE A 1 103 ? 5.320 -4.055 7.371 1.00 92.31 103 ILE A N 1
ATOM 821 C CA . ILE A 1 103 ? 5.572 -4.313 5.953 1.00 92.31 103 ILE A CA 1
ATOM 822 C C . ILE A 1 103 ? 6.496 -5.518 5.820 1.00 92.31 103 ILE A C 1
ATOM 824 O O . ILE A 1 103 ? 7.684 -5.469 6.134 1.00 92.31 103 ILE A O 1
ATOM 828 N N . VAL A 1 104 ? 5.947 -6.595 5.273 1.00 93.31 104 VAL A N 1
ATOM 829 C CA . VAL A 1 104 ? 6.656 -7.835 4.980 1.00 93.31 104 VAL A CA 1
ATOM 830 C C . VAL A 1 104 ? 6.912 -7.911 3.478 1.00 93.31 104 VAL A C 1
ATOM 832 O O . VAL A 1 104 ? 5.985 -8.024 2.672 1.00 93.31 104 VAL A O 1
ATOM 835 N N . PHE A 1 105 ? 8.185 -7.875 3.079 1.00 92.06 105 PHE A N 1
ATOM 836 C CA . PHE A 1 105 ? 8.559 -8.138 1.691 1.00 92.06 105 PHE A CA 1
ATOM 837 C C . PHE A 1 105 ? 8.562 -9.636 1.420 1.00 92.06 105 PHE A C 1
ATOM 839 O O . PHE A 1 105 ? 9.354 -10.390 1.985 1.00 92.06 105 PHE A O 1
ATOM 846 N N . VAL A 1 106 ? 7.690 -10.058 0.513 1.00 88.19 106 VAL A N 1
ATOM 847 C CA . VAL A 1 106 ? 7.624 -11.434 0.040 1.00 88.19 106 VAL A CA 1
ATOM 848 C C . VAL A 1 106 ? 8.598 -11.567 -1.122 1.00 88.19 106 VAL A C 1
ATOM 850 O O . VAL A 1 106 ? 8.424 -10.966 -2.184 1.00 88.19 106 VAL A O 1
ATOM 853 N N . HIS A 1 107 ? 9.657 -12.340 -0.915 1.00 79.25 107 HIS A N 1
ATOM 854 C CA . HIS A 1 107 ? 10.610 -12.671 -1.964 1.00 79.25 107 HIS A CA 1
ATOM 855 C C . HIS A 1 107 ? 10.342 -14.087 -2.478 1.00 79.25 107 HIS A C 1
ATOM 857 O O . HIS A 1 107 ? 10.096 -14.979 -1.664 1.00 79.25 107 HIS A O 1
ATOM 863 N N . PRO A 1 108 ? 10.414 -14.326 -3.802 1.00 64.69 108 PRO A N 1
ATOM 864 C CA . PRO A 1 108 ? 10.416 -15.683 -4.323 1.00 64.69 108 PRO A CA 1
ATOM 865 C C . PRO A 1 108 ? 11.566 -16.450 -3.669 1.00 64.69 108 PRO A C 1
ATOM 867 O O . PRO A 1 108 ? 12.723 -16.026 -3.775 1.00 64.69 108 PRO A O 1
ATOM 870 N N . GLN A 1 109 ? 11.242 -17.552 -2.986 1.00 53.81 109 GLN A N 1
ATOM 871 C CA . GLN A 1 109 ? 12.227 -18.536 -2.545 1.00 53.81 109 GLN A CA 1
ATOM 872 C C . GLN A 1 109 ? 13.066 -18.883 -3.777 1.00 53.81 109 GLN A C 1
ATOM 874 O O . GLN A 1 109 ? 12.538 -19.400 -4.762 1.00 53.81 109 GLN A O 1
ATOM 879 N N . HIS A 1 110 ? 14.346 -18.515 -3.770 1.00 52.03 110 HIS A N 1
ATOM 880 C CA . HIS A 1 110 ? 15.263 -19.023 -4.777 1.00 52.03 110 HIS A CA 1
ATOM 881 C C . HIS A 1 110 ? 15.457 -20.493 -4.426 1.00 52.03 110 HIS A C 1
ATOM 883 O O . HIS A 1 110 ? 16.210 -20.814 -3.509 1.00 52.03 110 HIS A O 1
ATOM 889 N N . HIS A 1 111 ? 14.704 -21.370 -5.090 1.00 39.94 111 HIS A N 1
ATOM 890 C CA . HIS A 1 111 ? 15.094 -22.768 -5.132 1.00 39.94 111 HIS A CA 1
ATOM 891 C C . HIS A 1 111 ? 16.483 -22.823 -5.792 1.00 39.94 111 HIS A C 1
ATOM 893 O O . HIS A 1 111 ? 16.659 -22.170 -6.826 1.00 39.94 111 HIS A O 1
ATOM 899 N N . PRO A 1 112 ? 17.463 -23.482 -5.148 1.00 49.25 112 PRO A N 1
ATOM 900 C CA . PRO A 1 112 ? 18.824 -23.591 -5.661 1.00 49.25 112 PRO A CA 1
ATOM 901 C C . PRO A 1 112 ? 18.886 -24.327 -7.001 1.00 49.25 112 PRO A C 1
ATOM 903 O O . PRO A 1 112 ? 17.991 -25.164 -7.263 1.00 49.25 112 PRO A O 1
#

Secondary structure (DSSP, 8-state):
-----------S-TTTGGGT-S----SSS-S--SBSEEEEES--SBHHHHHHHHHHHHHHB-SSS-EEEEE--S--TTTB-SHHHHHHHHHHT-TTHHHHTTEEEE------

Organism: Brassica carinata (NCBI:txid52824)

Foldseek 3Di:
DPPDDDDDDFDDQLQPRLVVDPFWDPLPDPPQGADQEAEEEAPFLAPVRLVSNVVSCNGRAGDPRHAYEYAWAQADPPRGTHDVSSLVVVVVVPPPVVRVVRYHYDYPDPPD

pLDDT: mean 84.29, std 13.81, range [39.94, 96.75]

InterPro domains:
  IPR029063 S-adenosyl-L-methionine-dependent methyltransferase superfamily [G3DSA:3.40.50.150] (3-104)

Sequence (112 aa):
MVGDTEVRFFADEWSEVHQLIPLVNDGETDKKGGYDIILMAETLYSISAQKRLYELIKRCLAYHDGAVYMAAKKYYFGVGGGTRQFLSMIEKDGKNGLYKERIVFVHPQHHP